Protein AF-A0A3P1WM88-F1 (afdb_monomer_lite)

Radius of gyration: 22.06 Å; chains: 1; bounding box: 43×31×56 Å

Foldseek 3Di:
DVVVVVLVVVQVVCVVVVNPVVCPPPCSDCVNVVNPDDDPDDPDDDDDPVNLVVVLVVQVVVDPLSNQLSVCCVVVVDDSVLSNQCVVQVVVVVVCVVVVHPDGDRD

Organism: Escherichia coli (NCBI:txid562)

Structure (mmCIF, N/CA/C/O backbone):
data_AF-A0A3P1WM88-F1
#
_entry.id   AF-A0A3P1WM88-F1
#
loop_
_atom_site.group_PDB
_atom_site.id
_atom_site.type_symbol
_atom_site.label_atom_id
_atom_site.label_alt_id
_atom_site.label_comp_id
_atom_site.label_asym_id
_atom_site.label_entity_id
_atom_site.label_seq_id
_atom_site.pdbx_PDB_ins_code
_atom_site.Cartn_x
_atom_site.Cartn_y
_atom_site.Cartn_z
_atom_site.occupancy
_atom_site.B_iso_or_equiv
_atom_site.auth_seq_id
_atom_site.auth_comp_id
_atom_site.auth_asym_id
_atom_site.auth_atom_id
_atom_site.pdbx_PDB_model_num
ATOM 1 N N . ARG A 1 1 ? 6.201 8.634 -15.859 1.00 67.94 1 ARG A N 1
ATOM 2 C CA . ARG A 1 1 ? 7.274 7.605 -15.895 1.00 67.94 1 ARG A CA 1
ATOM 3 C C . ARG A 1 1 ? 6.874 6.352 -16.679 1.00 67.94 1 ARG A C 1
ATOM 5 O O . ARG A 1 1 ? 7.652 5.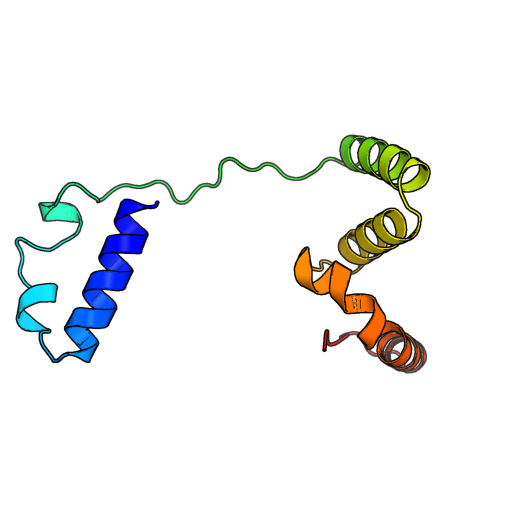412 -16.700 1.00 67.94 1 ARG A O 1
ATOM 12 N N . THR A 1 2 ? 5.708 6.341 -17.334 1.00 83.69 2 THR A N 1
ATOM 13 C CA . THR A 1 2 ? 5.186 5.194 -18.092 1.00 83.69 2 THR A CA 1
ATOM 14 C C . THR A 1 2 ? 6.173 4.735 -19.166 1.00 83.69 2 THR A C 1
ATOM 16 O O . THR A 1 2 ? 6.722 3.653 -19.038 1.00 83.69 2 THR A O 1
ATOM 19 N N . LEU A 1 3 ? 6.580 5.626 -20.080 1.00 85.69 3 LEU A N 1
ATOM 20 C CA . LEU A 1 3 ? 7.528 5.290 -21.153 1.00 85.69 3 LEU A CA 1
ATOM 21 C C . LEU A 1 3 ? 8.900 4.798 -20.654 1.00 85.69 3 LEU A C 1
ATOM 23 O O . LEU A 1 3 ? 9.488 3.898 -21.243 1.00 85.69 3 LEU A O 1
ATOM 27 N N . GLN A 1 4 ? 9.426 5.361 -19.559 1.00 84.62 4 GLN A N 1
ATOM 28 C CA . GLN A 1 4 ? 10.697 4.902 -18.980 1.00 84.62 4 GLN A CA 1
ATOM 29 C C . GLN A 1 4 ? 10.571 3.510 -18.350 1.00 84.62 4 GLN A C 1
ATOM 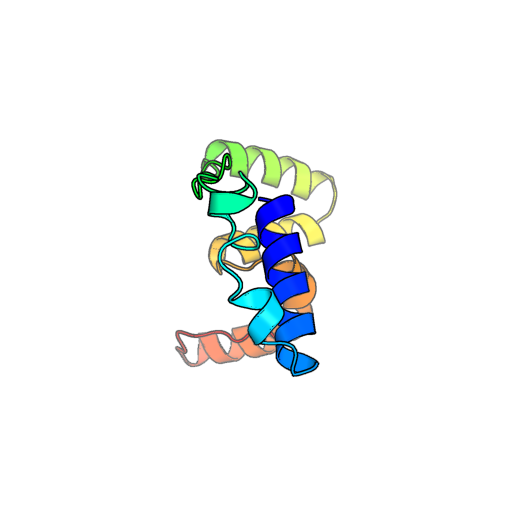31 O O . GLN A 1 4 ? 11.515 2.725 -18.419 1.00 84.62 4 GLN A O 1
ATOM 36 N N . ASN A 1 5 ? 9.431 3.221 -17.717 1.00 87.00 5 ASN A N 1
ATOM 37 C CA . ASN A 1 5 ? 9.154 1.914 -17.130 1.00 87.00 5 ASN A CA 1
ATOM 38 C C . ASN A 1 5 ? 8.959 0.861 -18.228 1.00 87.00 5 ASN A C 1
ATOM 40 O O . ASN A 1 5 ? 9.550 -0.212 -18.139 1.00 87.00 5 ASN A O 1
ATOM 44 N N . ASP A 1 6 ? 8.220 1.199 -19.286 1.00 88.62 6 ASP A N 1
ATOM 45 C CA . ASP A 1 6 ? 7.992 0.319 -20.436 1.00 88.62 6 ASP A CA 1
ATOM 46 C C . ASP A 1 6 ? 9.312 0.001 -21.145 1.00 88.62 6 ASP A C 1
ATOM 48 O O . ASP A 1 6 ? 9.617 -1.160 -21.419 1.00 88.62 6 ASP A O 1
ATOM 52 N N . MET A 1 7 ? 10.163 1.013 -21.356 1.00 88.94 7 MET A N 1
ATOM 53 C CA . MET A 1 7 ? 11.488 0.804 -21.940 1.00 88.94 7 MET A CA 1
ATOM 54 C C . MET A 1 7 ? 12.375 -0.071 -21.046 1.00 88.94 7 MET A C 1
ATOM 56 O O . MET A 1 7 ? 13.076 -0.949 -21.544 1.00 88.94 7 MET A O 1
ATOM 60 N N . ALA A 1 8 ? 12.333 0.114 -19.723 1.00 87.75 8 ALA A N 1
ATOM 61 C CA . ALA A 1 8 ? 13.069 -0.744 -18.795 1.00 87.75 8 ALA A CA 1
ATOM 62 C C . ALA A 1 8 ? 12.580 -2.204 -1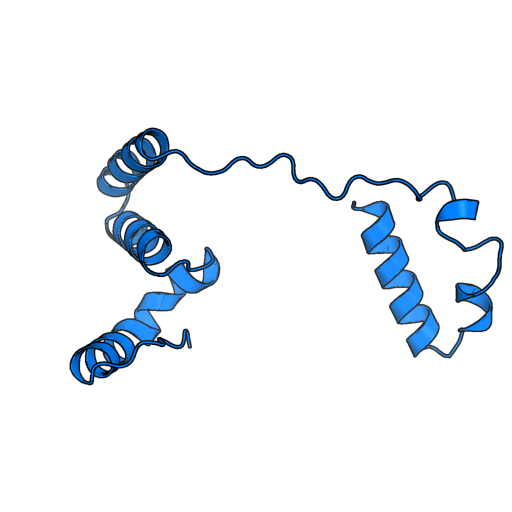8.848 1.00 87.75 8 ALA A C 1
ATOM 64 O O . ALA A 1 8 ? 13.407 -3.118 -18.831 1.00 87.75 8 ALA A O 1
ATOM 65 N N . ALA A 1 9 ? 11.266 -2.425 -18.968 1.00 91.19 9 ALA A N 1
ATOM 66 C CA . ALA A 1 9 ? 10.679 -3.754 -19.123 1.00 91.19 9 ALA A CA 1
ATOM 67 C C . ALA A 1 9 ? 11.109 -4.416 -20.443 1.00 91.19 9 ALA A C 1
ATOM 69 O O . ALA A 1 9 ? 11.595 -5.548 -20.433 1.00 91.19 9 ALA A O 1
ATOM 70 N N . LEU A 1 10 ? 11.035 -3.694 -21.566 1.00 90.69 10 LEU A N 1
ATOM 71 C CA . LEU A 1 10 ? 11.498 -4.182 -22.871 1.00 90.69 10 LEU A CA 1
ATOM 72 C C . LEU A 1 10 ? 12.986 -4.544 -22.852 1.00 90.69 10 LEU A C 1
ATOM 74 O O . LEU A 1 10 ? 13.379 -5.610 -23.327 1.00 90.69 10 LEU A O 1
ATOM 78 N N . GLN A 1 11 ? 13.825 -3.696 -22.255 1.00 89.50 11 GLN A N 1
ATOM 79 C CA . GLN A 1 11 ? 15.249 -3.987 -22.102 1.00 89.50 11 GLN A CA 1
ATOM 80 C C . GLN A 1 11 ? 15.499 -5.224 -21.232 1.00 89.50 11 GLN A C 1
ATOM 82 O O . GLN A 1 11 ? 16.417 -5.989 -21.525 1.00 89.50 11 GLN A O 1
ATOM 87 N N . ALA A 1 12 ? 14.712 -5.437 -20.172 1.00 92.44 12 ALA A N 1
ATOM 88 C CA . ALA A 1 12 ? 14.822 -6.630 -19.336 1.00 92.44 12 ALA A CA 1
ATOM 89 C C . ALA A 1 12 ? 14.516 -7.906 -20.138 1.00 92.44 12 ALA A C 1
ATOM 91 O O . ALA A 1 12 ? 15.326 -8.834 -20.127 1.00 92.44 12 ALA A O 1
ATOM 92 N N . VAL A 1 13 ? 13.426 -7.910 -20.913 1.00 94.81 13 VAL A N 1
ATOM 93 C CA . VAL A 1 13 ? 13.045 -9.037 -21.782 1.00 94.81 13 VAL A CA 1
ATOM 94 C C . VAL A 1 13 ? 14.113 -9.309 -22.844 1.00 94.81 13 VAL A C 1
ATOM 96 O O . VAL A 1 13 ? 14.546 -10.447 -23.011 1.00 94.81 13 VAL A O 1
ATOM 99 N N . LEU A 1 14 ? 14.608 -8.274 -23.531 1.00 92.31 14 LEU A N 1
ATOM 100 C CA . LEU A 1 14 ? 15.644 -8.424 -24.559 1.00 92.31 14 LEU A CA 1
ATOM 101 C C . LEU A 1 14 ? 16.967 -8.950 -23.987 1.00 92.31 14 LEU A C 1
ATOM 103 O O . LEU A 1 14 ? 17.622 -9.781 -24.618 1.00 92.31 14 LEU A O 1
ATOM 107 N N . ARG A 1 15 ? 17.358 -8.512 -22.782 1.00 91.25 15 ARG A N 1
ATOM 108 C CA . ARG A 1 15 ? 18.534 -9.060 -22.088 1.00 91.25 15 ARG A CA 1
ATOM 109 C C . ARG A 1 15 ? 18.340 -10.532 -21.737 1.00 91.25 15 ARG A C 1
ATOM 111 O O . ARG A 1 15 ? 19.268 -11.310 -21.943 1.00 91.25 15 ARG A O 1
ATOM 118 N N . GLN A 1 16 ? 17.159 -10.907 -21.245 1.00 94.19 16 GLN A N 1
ATOM 119 C CA . GLN A 1 16 ? 16.829 -12.295 -20.917 1.00 94.19 16 GLN A CA 1
ATOM 120 C C . GLN A 1 16 ? 16.819 -13.191 -22.164 1.00 94.19 16 GLN A C 1
ATOM 122 O O . GLN A 1 16 ? 17.299 -14.317 -22.111 1.00 94.19 16 GLN A O 1
ATOM 127 N N . ALA A 1 17 ? 16.376 -12.665 -23.308 1.00 94.81 17 ALA A N 1
ATOM 128 C CA . ALA A 1 17 ? 16.412 -13.344 -24.603 1.00 94.81 17 ALA A CA 1
ATOM 129 C C . ALA A 1 17 ? 17.812 -13.377 -25.262 1.00 94.81 17 ALA A C 1
ATOM 131 O O . ALA A 1 17 ? 17.935 -13.752 -26.428 1.00 94.81 17 ALA A O 1
ATOM 132 N N . GLY A 1 18 ? 18.869 -12.934 -24.567 1.00 93.00 18 GLY A N 1
ATOM 133 C CA . GLY A 1 18 ? 20.244 -12.936 -25.081 1.00 93.00 18 GLY A CA 1
ATOM 134 C C . GLY A 1 18 ? 20.549 -11.850 -26.123 1.00 93.00 18 GLY A C 1
ATOM 135 O O . GLY A 1 18 ? 21.587 -11.902 -26.775 1.00 93.00 18 GLY A O 1
ATOM 136 N N . ARG A 1 19 ? 19.683 -10.843 -26.292 1.00 91.31 19 ARG A N 1
ATOM 137 C CA . ARG A 1 19 ? 19.814 -9.764 -27.293 1.00 91.31 19 ARG A CA 1
ATOM 138 C C . ARG A 1 19 ? 20.470 -8.500 -26.720 1.00 91.31 19 ARG A C 1
ATOM 140 O O . ARG A 1 19 ? 19.997 -7.386 -26.953 1.00 91.31 19 ARG A O 1
ATOM 147 N N . ARG A 1 20 ? 21.559 -8.647 -25.957 1.00 87.38 20 ARG A N 1
ATOM 148 C CA . ARG A 1 20 ? 22.232 -7.515 -25.278 1.00 87.38 20 ARG A CA 1
ATOM 149 C C . ARG A 1 20 ? 22.709 -6.431 -26.246 1.00 87.38 20 ARG A C 1
ATOM 151 O O . ARG A 1 20 ? 22.519 -5.252 -25.966 1.00 87.38 20 ARG A O 1
ATOM 158 N N . GLN A 1 21 ? 23.194 -6.826 -27.420 1.00 88.62 21 GLN A N 1
ATOM 159 C CA . GLN A 1 21 ? 23.656 -5.923 -28.475 1.00 88.62 21 GLN A CA 1
ATOM 160 C C . GLN A 1 21 ? 22.579 -4.943 -28.966 1.00 88.62 21 GLN A C 1
ATOM 162 O O . GLN A 1 21 ? 22.900 -3.842 -29.398 1.00 88.62 21 GLN A O 1
ATOM 167 N N . VAL A 1 22 ? 21.298 -5.321 -28.884 1.00 86.12 22 VAL A N 1
ATOM 168 C CA . VAL A 1 22 ? 20.178 -4.442 -29.247 1.00 86.12 22 VAL A CA 1
ATOM 169 C C . VAL A 1 22 ? 19.953 -3.406 -28.147 1.00 86.12 22 VAL A C 1
ATOM 171 O O . VAL A 1 22 ? 19.797 -2.224 -28.422 1.00 86.12 22 VAL A O 1
ATOM 174 N N . VAL A 1 23 ? 19.989 -3.830 -26.884 1.00 86.19 23 VAL A N 1
ATOM 175 C CA . VAL A 1 23 ? 19.761 -2.952 -25.726 1.00 86.19 23 VAL A CA 1
ATOM 176 C C . VAL A 1 23 ? 20.892 -1.940 -25.529 1.00 86.19 23 VAL A C 1
ATOM 178 O O . VAL A 1 23 ? 20.640 -0.804 -25.138 1.00 86.19 23 VAL A O 1
ATOM 181 N N . GLU A 1 24 ? 22.130 -2.347 -25.794 1.00 86.00 24 GLU A N 1
ATOM 182 C CA . GLU A 1 24 ? 23.329 -1.511 -25.650 1.00 86.00 24 GLU A CA 1
ATOM 183 C C . GLU A 1 24 ? 23.583 -0.624 -26.877 1.00 86.00 24 GLU A C 1
ATOM 185 O O . GLU A 1 24 ? 24.478 0.221 -26.863 1.00 86.00 24 GLU A O 1
ATOM 190 N N . HIS A 1 25 ? 22.777 -0.777 -27.933 1.00 90.25 25 HIS A N 1
ATOM 191 C CA . HIS A 1 25 ? 22.946 -0.013 -29.155 1.00 90.25 25 HIS A CA 1
ATOM 192 C C . HIS A 1 25 ? 22.780 1.497 -28.880 1.00 90.25 25 HIS A C 1
ATOM 194 O O . HIS A 1 25 ? 21.750 1.911 -28.337 1.00 90.25 25 HIS A O 1
ATOM 200 N N . PRO A 1 26 ? 23.714 2.363 -29.321 1.00 87.38 26 PRO A N 1
ATOM 201 C CA . PRO A 1 26 ? 23.685 3.799 -29.018 1.00 87.38 26 PRO A CA 1
ATOM 202 C C . PRO A 1 26 ? 22.374 4.510 -29.395 1.00 87.38 26 PRO A C 1
ATOM 204 O O . PRO A 1 26 ? 21.928 5.417 -28.689 1.00 87.38 26 PRO A O 1
ATOM 207 N N . ARG A 1 27 ? 21.715 4.058 -30.475 1.00 87.31 27 ARG A N 1
ATOM 208 C CA . ARG A 1 27 ? 20.413 4.584 -30.943 1.00 87.31 27 ARG A CA 1
ATOM 209 C C . ARG A 1 27 ? 19.210 4.173 -30.083 1.00 87.31 27 ARG A C 1
ATOM 211 O O . ARG A 1 27 ? 18.162 4.789 -30.201 1.00 87.31 27 ARG A O 1
ATOM 218 N N . LEU A 1 28 ? 19.348 3.147 -29.245 1.00 84.19 28 LEU A N 1
ATOM 219 C CA . LEU A 1 28 ? 18.269 2.595 -28.414 1.00 84.19 28 LEU A CA 1
ATOM 220 C C . LEU A 1 28 ? 18.415 2.979 -26.933 1.00 84.19 28 LEU A C 1
ATOM 222 O O . LEU A 1 28 ? 17.741 2.438 -26.056 1.00 84.19 28 LEU A O 1
ATOM 226 N N . THR A 1 29 ? 19.275 3.956 -26.644 1.00 83.38 29 THR A N 1
ATOM 227 C CA . THR A 1 29 ? 19.385 4.550 -25.311 1.00 83.38 29 THR A CA 1
ATOM 228 C C . THR A 1 29 ? 18.205 5.485 -25.031 1.00 83.38 29 THR A C 1
ATOM 230 O O . THR A 1 29 ? 17.712 6.166 -25.928 1.00 83.38 29 THR A O 1
ATOM 233 N N . ASN A 1 30 ? 17.790 5.613 -23.763 1.00 84.62 30 ASN A N 1
ATOM 234 C CA . ASN A 1 30 ? 16.723 6.550 -23.365 1.00 84.62 30 ASN A CA 1
ATOM 235 C C . ASN A 1 30 ? 16.999 7.998 -23.806 1.00 84.62 30 ASN A C 1
ATOM 237 O O . ASN A 1 30 ? 16.061 8.746 -24.062 1.00 84.62 30 ASN A O 1
ATOM 241 N N . LYS A 1 31 ? 18.277 8.391 -23.891 1.00 84.69 31 LYS A N 1
ATOM 242 C CA . LYS A 1 31 ? 18.692 9.706 -24.392 1.00 84.69 31 LYS A CA 1
ATOM 243 C C . LYS A 1 31 ? 18.460 9.828 -25.900 1.00 84.69 31 LYS A C 1
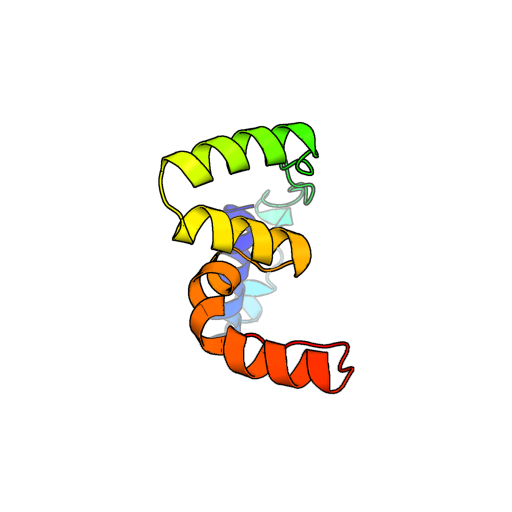ATOM 245 O O . LYS A 1 31 ? 17.858 10.802 -26.331 1.00 84.69 31 LYS A O 1
ATOM 250 N N . ALA A 1 32 ? 18.899 8.841 -26.684 1.00 85.12 32 ALA A N 1
ATOM 251 C CA . ALA A 1 32 ? 18.708 8.830 -28.137 1.00 85.12 32 ALA A CA 1
ATOM 252 C C . ALA A 1 32 ? 17.227 8.750 -28.539 1.00 85.12 32 ALA A C 1
ATOM 254 O O . ALA A 1 32 ? 16.838 9.307 -29.558 1.00 85.12 32 ALA A O 1
ATOM 255 N N . LEU A 1 33 ? 16.403 8.107 -27.710 1.00 85.25 33 LEU A N 1
ATOM 256 C CA . LEU A 1 33 ? 14.960 7.986 -27.914 1.00 85.25 33 LEU A CA 1
ATOM 257 C C . LEU A 1 33 ? 14.158 9.189 -27.378 1.00 85.25 33 LEU A C 1
ATOM 259 O O . LEU A 1 33 ? 12.933 9.173 -27.436 1.00 85.25 33 LEU A O 1
ATOM 263 N N . GLY A 1 34 ? 14.810 10.212 -26.810 1.00 86.31 34 GLY A N 1
ATOM 264 C CA . GLY A 1 34 ? 14.124 11.386 -26.250 1.00 86.31 34 GLY A CA 1
ATOM 265 C C . GLY A 1 34 ? 13.297 11.104 -24.986 1.00 86.31 34 GLY A C 1
ATOM 266 O O . GLY A 1 34 ? 12.514 11.942 -24.554 1.00 86.31 34 GLY A O 1
ATOM 267 N N . VAL A 1 35 ? 13.480 9.939 -24.360 1.00 84.50 35 VAL A N 1
ATOM 268 C CA . VAL A 1 35 ? 12.737 9.484 -23.168 1.00 84.50 35 VAL A CA 1
ATOM 269 C C . VAL A 1 35 ? 13.485 9.837 -21.864 1.00 84.50 35 VAL A C 1
ATOM 271 O O . VAL A 1 35 ? 13.052 9.505 -20.758 1.00 84.50 35 VAL A O 1
ATOM 274 N N . SER A 1 36 ? 14.635 10.510 -21.953 1.00 79.25 36 SER A N 1
ATOM 275 C CA . SER A 1 36 ? 15.414 10.983 -20.800 1.00 79.25 36 SER A CA 1
ATOM 276 C C . SER A 1 36 ? 14.771 12.179 -20.082 1.00 79.25 36 SER A C 1
ATOM 278 O O . SER A 1 36 ? 13.960 12.893 -20.655 1.00 79.25 36 SER A O 1
ATOM 280 N N . GLY A 1 37 ? 15.167 12.434 -18.829 1.00 78.81 37 GLY A N 1
ATOM 281 C CA . GLY A 1 37 ? 14.796 13.667 -18.114 1.00 78.81 37 GLY A CA 1
ATOM 282 C C . GLY A 1 37 ? 13.485 13.622 -17.324 1.00 78.81 37 GLY A C 1
ATOM 283 O O . GLY A 1 37 ? 13.068 14.641 -16.782 1.00 78.81 37 GLY A O 1
ATOM 284 N N . ALA A 1 38 ? 12.837 12.460 -17.194 1.00 78.19 38 ALA A N 1
ATOM 285 C CA . ALA A 1 38 ? 11.662 12.350 -16.333 1.00 78.19 38 ALA A CA 1
ATOM 286 C C . ALA A 1 38 ? 12.009 12.644 -14.865 1.00 78.19 38 ALA A C 1
ATOM 288 O O . ALA A 1 38 ? 12.866 11.984 -14.268 1.00 78.19 38 ALA A O 1
ATOM 289 N N . SER A 1 39 ? 11.283 13.593 -14.273 1.00 80.62 39 SER A N 1
ATOM 290 C CA . SER A 1 39 ? 11.380 13.887 -12.846 1.00 80.62 39 SER A CA 1
ATOM 291 C C . SER A 1 39 ? 11.001 12.662 -12.015 1.00 80.62 39 SER A C 1
ATOM 293 O O . SER A 1 39 ? 10.019 11.962 -12.289 1.00 80.62 39 SER A O 1
ATOM 295 N N . ARG A 1 40 ? 11.810 12.394 -10.986 1.00 76.69 40 ARG A N 1
ATOM 296 C CA . ARG A 1 40 ? 11.514 11.367 -9.984 1.00 76.69 40 ARG A CA 1
ATOM 297 C C . ARG A 1 40 ? 10.679 11.904 -8.824 1.00 76.69 40 ARG A C 1
ATOM 299 O O . ARG A 1 40 ? 10.211 11.090 -8.032 1.00 76.69 40 ARG A O 1
ATOM 306 N N . ASN A 1 41 ? 10.480 13.220 -8.744 1.00 80.88 41 ASN A N 1
ATOM 307 C CA . ASN A 1 41 ? 9.659 13.816 -7.702 1.00 80.88 41 ASN A CA 1
ATOM 308 C C . ASN A 1 41 ? 8.206 13.416 -7.932 1.00 80.88 41 ASN A C 1
ATOM 310 O O . ASN A 1 41 ? 7.621 13.698 -8.979 1.00 80.88 41 ASN A O 1
ATOM 314 N N . GLY A 1 42 ? 7.638 12.719 -6.952 1.00 79.00 42 GLY A N 1
ATOM 315 C CA . GLY A 1 42 ? 6.210 12.458 -6.929 1.00 79.00 42 GLY A CA 1
ATOM 316 C C . GLY A 1 42 ? 5.431 13.764 -6.775 1.00 79.00 42 GLY A C 1
ATOM 317 O O . GLY A 1 42 ? 5.918 14.726 -6.189 1.00 79.00 42 GLY A O 1
ATOM 318 N N . THR A 1 43 ? 4.201 13.786 -7.279 1.00 86.06 43 THR A N 1
ATOM 319 C CA . THR A 1 43 ? 3.255 14.897 -7.074 1.00 86.06 43 THR A CA 1
ATOM 320 C C . THR A 1 43 ? 2.471 14.767 -5.766 1.00 86.06 43 THR A C 1
ATOM 322 O O . THR A 1 43 ? 1.749 15.683 -5.377 1.00 86.06 43 THR A O 1
ATOM 325 N N . ARG A 1 44 ? 2.592 13.618 -5.086 1.00 87.50 44 ARG A N 1
ATOM 326 C CA . ARG A 1 44 ? 1.893 13.327 -3.832 1.00 87.50 44 ARG A CA 1
ATOM 327 C C . ARG A 1 44 ? 2.514 14.116 -2.683 1.00 87.50 44 ARG A C 1
ATOM 329 O O . ARG A 1 44 ? 3.734 14.223 -2.589 1.00 87.50 44 ARG A O 1
ATOM 336 N N . ARG A 1 45 ? 1.658 14.628 -1.801 1.00 88.50 45 ARG A N 1
ATOM 337 C CA . ARG A 1 45 ? 2.043 15.331 -0.572 1.00 88.50 45 ARG A CA 1
ATOM 338 C C . ARG A 1 45 ? 1.812 14.433 0.638 1.00 88.50 45 ARG A C 1
ATOM 340 O O . ARG A 1 45 ? 1.004 13.507 0.574 1.00 88.50 45 ARG A O 1
ATOM 347 N N . ALA A 1 46 ? 2.527 14.712 1.723 1.00 89.56 46 ALA A N 1
ATOM 348 C CA . ALA A 1 46 ? 2.258 14.071 3.003 1.00 89.56 46 ALA A CA 1
ATOM 349 C C . ALA A 1 46 ? 0.840 14.429 3.476 1.00 89.56 46 ALA A C 1
ATOM 351 O O . ALA A 1 46 ? 0.401 15.569 3.320 1.00 89.56 46 ALA A O 1
ATOM 352 N N . ILE A 1 47 ? 0.133 13.446 4.031 1.00 91.06 47 ILE A N 1
ATOM 353 C CA . ILE A 1 47 ? -1.195 13.647 4.617 1.00 91.06 47 ILE A CA 1
ATOM 354 C C . ILE A 1 47 ? -1.034 14.468 5.899 1.00 91.06 47 ILE A C 1
ATOM 356 O O . ILE A 1 47 ? -0.219 14.115 6.754 1.00 91.06 47 ILE A O 1
ATOM 360 N N . THR A 1 48 ? -1.805 15.548 6.033 1.00 95.06 48 THR A N 1
ATOM 361 C CA . THR A 1 48 ? -1.826 16.341 7.267 1.00 95.06 48 THR A CA 1
ATOM 362 C C . THR A 1 48 ? -2.687 15.656 8.337 1.00 95.06 48 THR A C 1
ATOM 364 O O . THR A 1 48 ? -3.583 14.874 7.992 1.00 95.06 48 THR A O 1
ATOM 367 N N . PRO A 1 49 ? -2.447 15.920 9.634 1.00 93.69 49 PRO A N 1
ATOM 368 C CA . PRO A 1 49 ? -3.263 15.364 10.713 1.00 93.69 49 PRO A CA 1
ATOM 369 C C . PRO A 1 49 ? -4.760 15.683 10.575 1.00 93.69 49 PRO A C 1
ATOM 371 O O . PRO A 1 49 ? -5.594 14.814 10.813 1.00 93.69 49 PRO A O 1
ATOM 374 N N . GLU A 1 50 ? -5.100 16.888 10.121 1.00 96.12 50 GLU A N 1
ATOM 375 C CA . GLU A 1 50 ? -6.482 17.364 9.978 1.00 96.12 50 GLU A CA 1
ATOM 376 C C . GLU A 1 50 ? -7.197 16.612 8.855 1.00 96.12 50 GLU A C 1
ATOM 378 O O . GLU A 1 50 ? -8.327 16.153 9.014 1.00 96.12 50 GLU A O 1
ATOM 383 N N . HIS A 1 51 ? -6.515 16.420 7.721 1.00 95.38 51 HIS A N 1
ATOM 384 C CA . HIS A 1 51 ? -7.071 15.648 6.616 1.00 95.38 51 HIS A CA 1
ATOM 385 C C . HIS A 1 51 ? -7.274 14.181 7.008 1.00 95.38 51 HIS A C 1
ATOM 387 O O . HIS A 1 51 ? -8.282 13.574 6.650 1.00 95.38 51 HIS A O 1
ATOM 393 N N . TYR A 1 52 ? -6.346 13.615 7.783 1.00 95.38 52 TYR A N 1
ATOM 394 C CA . TYR A 1 52 ? -6.499 12.265 8.316 1.00 95.38 52 TYR A CA 1
ATOM 395 C C . TYR A 1 52 ? -7.727 12.142 9.227 1.00 95.38 52 TYR A C 1
ATOM 397 O O . TYR A 1 52 ? -8.486 11.187 9.080 1.00 95.38 52 TYR A O 1
ATOM 405 N N . GLN A 1 53 ? -7.959 13.107 10.122 1.00 95.94 53 GLN A N 1
ATOM 406 C CA . GLN A 1 53 ? -9.136 13.112 10.998 1.00 95.94 53 GLN A CA 1
ATOM 407 C C . GLN A 1 53 ? -10.441 13.150 10.196 1.00 95.94 53 GLN A C 1
ATOM 409 O O . GLN A 1 53 ? -11.310 12.315 10.423 1.00 95.94 53 GLN A O 1
ATOM 414 N N . GLN A 1 54 ? -10.538 14.024 9.189 1.00 96.25 54 GLN A N 1
ATOM 415 C CA . GLN A 1 54 ? -11.714 14.101 8.311 1.00 96.25 54 GLN A CA 1
ATOM 416 C C . GLN A 1 54 ? -11.997 12.779 7.583 1.00 96.25 54 GLN A C 1
ATOM 418 O O . GLN A 1 54 ? -13.149 12.373 7.430 1.00 96.25 54 GLN A O 1
ATOM 423 N N . VAL A 1 55 ? -10.950 12.099 7.106 1.00 95.69 55 VAL A N 1
ATOM 424 C CA . VAL A 1 55 ? -11.085 10.786 6.458 1.00 95.69 55 VAL A CA 1
ATOM 425 C C . VAL A 1 55 ? -11.499 9.720 7.473 1.00 95.69 55 VAL A C 1
ATOM 427 O O . VAL A 1 55 ? -12.346 8.887 7.166 1.00 95.69 55 VAL A O 1
ATOM 430 N N . MET A 1 56 ? -10.942 9.757 8.684 1.00 96.31 56 MET A N 1
ATOM 431 C CA . MET A 1 56 ? -11.268 8.816 9.755 1.00 96.31 56 MET A CA 1
ATOM 432 C C . MET A 1 56 ? -12.724 8.946 10.219 1.00 96.31 56 MET A C 1
ATOM 434 O O . MET A 1 56 ? -13.378 7.934 10.455 1.00 96.31 56 MET A O 1
ATOM 438 N N . GLU A 1 57 ? -13.255 10.165 10.319 1.00 96.12 57 GLU A N 1
ATOM 439 C CA . GLU A 1 57 ? -14.668 10.399 10.646 1.00 96.12 57 GLU A CA 1
ATOM 440 C C . GLU A 1 57 ? -15.593 9.763 9.607 1.00 96.12 57 GLU A C 1
ATOM 442 O O . GLU A 1 57 ? -16.494 9.008 9.968 1.00 96.12 57 GLU A O 1
ATOM 447 N N . LYS A 1 58 ? -15.313 9.980 8.317 1.00 96.56 58 LYS A N 1
ATOM 448 C CA . LYS A 1 58 ? -16.069 9.346 7.227 1.00 96.56 58 LYS A CA 1
ATOM 449 C C . LYS A 1 58 ? -15.959 7.826 7.268 1.00 96.56 58 LYS A C 1
ATOM 451 O O . LYS A 1 58 ? -16.974 7.139 7.227 1.00 96.56 58 LYS A O 1
ATOM 456 N N . ALA A 1 59 ? -14.749 7.299 7.438 1.00 96.00 59 ALA A N 1
ATOM 457 C CA . ALA A 1 59 ? -14.525 5.862 7.519 1.00 96.00 59 ALA A CA 1
ATOM 458 C C . ALA A 1 59 ? -15.332 5.218 8.653 1.00 96.00 59 ALA A C 1
ATOM 460 O O . ALA A 1 59 ? -15.950 4.183 8.441 1.00 96.00 59 ALA A O 1
ATOM 461 N N . ARG A 1 60 ? -15.395 5.856 9.830 1.00 95.56 60 ARG A N 1
ATOM 462 C CA . ARG A 1 60 ? -16.198 5.371 10.965 1.00 95.56 60 ARG A CA 1
ATOM 463 C C . ARG A 1 60 ? -17.693 5.337 10.665 1.00 95.56 60 ARG A C 1
ATOM 465 O O . ARG A 1 60 ? -18.377 4.462 11.184 1.00 95.56 60 ARG A O 1
ATOM 472 N N . THR A 1 61 ? -18.196 6.279 9.866 1.00 96.00 61 THR A N 1
ATOM 473 C CA . THR A 1 61 ? -19.607 6.280 9.447 1.00 96.00 61 THR A CA 1
ATOM 474 C C . THR A 1 61 ? -19.915 5.255 8.360 1.00 96.00 61 THR A C 1
ATOM 476 O O . THR A 1 61 ? -21.047 4.790 8.279 1.00 96.00 61 THR A O 1
ATOM 479 N N . GLU A 1 62 ? -18.927 4.908 7.536 1.00 95.88 62 GLU A N 1
ATOM 480 C CA . GLU A 1 62 ? -19.092 3.989 6.409 1.00 95.88 62 GLU A CA 1
ATOM 481 C C . GLU A 1 62 ? -18.931 2.524 6.827 1.00 95.88 62 GLU A C 1
ATOM 483 O O . GLU A 1 62 ? -19.808 1.709 6.550 1.00 95.88 62 GLU A O 1
ATOM 488 N N . ASP A 1 63 ? -17.816 2.182 7.479 1.00 96.25 63 ASP A N 1
ATOM 489 C CA . ASP A 1 63 ? -17.503 0.812 7.879 1.00 96.25 63 ASP A CA 1
ATOM 490 C C . ASP A 1 63 ? -16.469 0.763 9.017 1.00 96.25 63 ASP A C 1
ATOM 492 O O . ASP A 1 63 ? -15.388 1.360 8.964 1.00 96.25 63 ASP A O 1
ATOM 496 N N . ALA A 1 64 ? -16.767 -0.030 10.047 1.00 93.31 64 ALA A N 1
ATOM 497 C CA . ALA A 1 64 ? -15.877 -0.194 11.194 1.00 93.31 64 ALA A CA 1
ATOM 498 C C . ALA A 1 64 ? -14.548 -0.876 10.814 1.00 93.31 64 ALA A C 1
ATOM 500 O O . ALA A 1 64 ? -13.503 -0.551 11.384 1.00 93.31 64 ALA A O 1
ATOM 501 N N . GLY A 1 65 ? -14.570 -1.795 9.842 1.00 93.25 65 GLY A N 1
ATOM 502 C CA . GLY A 1 65 ? -13.374 -2.464 9.334 1.00 93.25 65 GLY A CA 1
ATOM 503 C C . GLY A 1 65 ? -12.436 -1.503 8.604 1.00 93.25 65 GLY A C 1
ATOM 504 O O . GLY A 1 65 ? -11.226 -1.530 8.835 1.00 93.25 65 GLY A O 1
ATOM 505 N N . LEU A 1 66 ? -12.982 -0.601 7.787 1.00 94.50 66 LEU A N 1
ATOM 506 C CA . LEU A 1 66 ? -12.234 0.458 7.112 1.00 94.50 66 LEU A CA 1
ATOM 507 C C . LEU A 1 66 ? -11.567 1.403 8.116 1.00 94.50 66 LEU A C 1
ATOM 509 O O . LEU A 1 66 ? -10.377 1.695 7.982 1.00 94.50 66 LEU A O 1
ATOM 513 N N . ALA A 1 67 ? -12.304 1.849 9.136 1.00 96.31 67 ALA A N 1
ATOM 514 C CA . ALA A 1 67 ? -11.752 2.698 10.190 1.00 96.31 67 ALA A CA 1
ATOM 515 C C . ALA A 1 67 ? -10.587 2.006 10.921 1.00 96.31 67 ALA A C 1
ATOM 517 O O . ALA A 1 67 ? -9.513 2.594 11.070 1.00 96.31 67 ALA A O 1
ATOM 518 N N . ALA A 1 68 ? -10.760 0.732 11.291 1.00 94.75 68 ALA A N 1
ATOM 519 C CA . ALA A 1 68 ? -9.712 -0.060 11.931 1.00 94.75 68 ALA A CA 1
ATOM 520 C C . ALA A 1 68 ? -8.480 -0.246 11.024 1.00 94.75 68 ALA A C 1
ATOM 522 O O . ALA A 1 68 ? -7.342 -0.111 11.481 1.00 94.75 68 ALA A O 1
ATOM 523 N N . ALA A 1 69 ? -8.685 -0.505 9.727 1.00 94.69 69 ALA A N 1
ATOM 524 C CA . ALA A 1 69 ? -7.604 -0.655 8.755 1.00 94.69 69 ALA A CA 1
ATOM 525 C C . ALA A 1 69 ? -6.814 0.651 8.553 1.00 94.69 69 ALA A C 1
ATOM 527 O O . ALA A 1 69 ? -5.586 0.624 8.450 1.00 94.69 69 ALA A O 1
ATOM 528 N N . LEU A 1 70 ? -7.491 1.803 8.528 1.00 95.44 70 LEU A N 1
ATOM 529 C CA . LEU A 1 70 ? -6.836 3.111 8.442 1.00 95.44 70 LEU A CA 1
ATOM 530 C C . LEU A 1 70 ? -6.004 3.415 9.691 1.00 95.44 70 LEU A C 1
ATOM 532 O O . LEU A 1 70 ? -4.874 3.894 9.576 1.00 95.44 70 LEU A O 1
ATOM 536 N N . GLU A 1 71 ? -6.543 3.110 10.869 1.00 95.06 71 GLU A N 1
ATOM 537 C CA . GLU A 1 71 ? -5.870 3.348 12.142 1.00 95.06 71 GLU A CA 1
ATOM 538 C C . GLU A 1 71 ? -4.603 2.499 12.272 1.00 95.06 71 GLU A C 1
ATOM 540 O O . GLU A 1 71 ? -3.515 3.031 12.516 1.00 95.06 71 GLU A O 1
ATOM 545 N N . ILE A 1 72 ? -4.703 1.196 12.001 1.00 93.69 72 ILE A N 1
ATOM 546 C CA . ILE A 1 72 ? -3.543 0.309 12.084 1.00 93.69 72 ILE A CA 1
ATOM 547 C C . ILE A 1 72 ? -2.497 0.641 11.014 1.00 93.69 72 ILE A C 1
ATOM 549 O O . ILE A 1 72 ? -1.301 0.627 11.307 1.00 93.69 72 ILE A O 1
ATOM 553 N N . ALA A 1 73 ? -2.912 1.040 9.805 1.00 94.31 73 ALA A N 1
ATOM 554 C CA . ALA A 1 73 ? -1.987 1.493 8.769 1.00 94.31 73 ALA A CA 1
ATOM 555 C C . ALA A 1 73 ? -1.204 2.736 9.202 1.00 94.31 73 ALA A C 1
ATOM 557 O O . ALA A 1 73 ? 0.002 2.822 8.964 1.00 94.31 73 ALA A O 1
ATOM 558 N N . ARG A 1 74 ? -1.871 3.685 9.870 1.00 93.19 74 ARG A N 1
ATOM 559 C CA . ARG A 1 74 ? -1.254 4.929 10.341 1.00 93.19 74 ARG A CA 1
ATOM 560 C C . ARG A 1 74 ? -0.256 4.702 11.473 1.00 93.19 74 ARG A C 1
ATOM 562 O O . ARG A 1 74 ? 0.771 5.387 11.490 1.00 93.19 74 ARG A O 1
ATOM 569 N N . LEU A 1 75 ? -0.569 3.794 12.399 1.00 91.38 75 LEU A N 1
ATOM 570 C CA . LEU A 1 75 ? 0.270 3.470 13.557 1.00 91.38 75 LEU A CA 1
ATOM 571 C C . LEU A 1 75 ? 1.482 2.624 13.163 1.00 91.38 75 LEU A C 1
ATOM 573 O O . LEU A 1 75 ? 2.590 2.876 13.627 1.00 91.38 75 LEU A O 1
ATOM 577 N N . MET A 1 76 ? 1.275 1.650 12.278 1.00 89.06 76 MET A N 1
ATOM 578 C CA . MET A 1 76 ? 2.282 0.646 11.932 1.00 89.06 76 MET A CA 1
ATOM 579 C C . MET A 1 76 ? 3.033 0.951 10.628 1.00 89.06 76 MET A C 1
ATOM 581 O O . MET A 1 76 ? 3.997 0.264 10.300 1.00 89.06 76 MET A O 1
ATOM 585 N N . GLY A 1 77 ? 2.612 1.970 9.871 1.00 91.00 77 GLY A N 1
ATOM 586 C CA . GLY A 1 77 ? 3.223 2.329 8.588 1.00 91.00 77 GLY A CA 1
ATOM 587 C C . GLY A 1 77 ? 2.937 1.324 7.469 1.00 91.00 77 GLY A C 1
ATOM 588 O O . GLY A 1 77 ? 3.772 1.145 6.583 1.00 91.00 77 GLY A O 1
ATOM 589 N N . LEU A 1 78 ? 1.779 0.657 7.515 1.00 92.69 78 LEU A N 1
ATOM 590 C CA . LEU A 1 78 ? 1.412 -0.380 6.548 1.00 92.69 78 LEU A CA 1
ATOM 591 C C . LEU A 1 78 ? 1.014 0.224 5.202 1.00 92.69 78 LEU A C 1
ATOM 593 O O . LEU A 1 78 ? 0.355 1.266 5.122 1.00 92.69 78 LEU A O 1
ATOM 597 N N . ARG A 1 79 ? 1.344 -0.482 4.121 1.00 92.50 79 ARG A N 1
ATOM 598 C CA . ARG A 1 79 ? 0.757 -0.230 2.800 1.00 92.50 79 ARG A CA 1
ATOM 599 C C . ARG A 1 79 ? -0.710 -0.654 2.790 1.00 92.50 79 ARG A C 1
ATOM 601 O O . ARG A 1 79 ? -1.125 -1.508 3.565 1.00 92.50 79 ARG A O 1
ATOM 608 N N . SER A 1 80 ? -1.489 -0.128 1.846 1.00 91.44 80 SER A N 1
ATOM 609 C CA . SER A 1 80 ? -2.932 -0.402 1.756 1.00 91.44 80 SER A CA 1
ATOM 610 C C . SER A 1 80 ? -3.270 -1.898 1.753 1.00 91.44 80 SER A C 1
ATOM 612 O O . SER A 1 80 ? -4.165 -2.321 2.474 1.00 91.44 80 SER A O 1
ATOM 614 N N . GLN A 1 81 ? -2.527 -2.714 0.999 1.00 92.31 81 GLN A N 1
ATOM 615 C CA . GLN A 1 81 ? -2.745 -4.163 0.965 1.00 92.31 81 GLN A CA 1
ATOM 616 C C . GLN A 1 81 ? -2.401 -4.841 2.301 1.00 92.31 81 GLN A C 1
ATOM 618 O O . GLN A 1 81 ? -3.152 -5.691 2.768 1.00 92.31 81 GLN A O 1
ATOM 623 N N . GLU A 1 82 ? -1.295 -4.441 2.929 1.00 92.88 82 GLU A N 1
ATOM 624 C CA . GLU A 1 82 ? -0.858 -4.964 4.229 1.00 92.88 82 GLU A CA 1
ATOM 625 C C . GLU A 1 82 ? -1.885 -4.629 5.325 1.00 92.88 82 GLU A C 1
ATOM 627 O O . GLU A 1 82 ? -2.200 -5.473 6.157 1.00 92.88 82 GLU A O 1
ATOM 632 N N . ALA A 1 83 ? -2.470 -3.427 5.292 1.00 93.44 83 ALA A N 1
ATOM 633 C CA . ALA A 1 83 ? -3.514 -3.010 6.226 1.00 93.44 83 ALA A CA 1
ATOM 634 C C . ALA A 1 83 ? -4.786 -3.862 6.103 1.00 93.44 83 ALA A C 1
ATOM 636 O O . ALA A 1 83 ? -5.326 -4.302 7.115 1.00 93.44 83 ALA A O 1
ATOM 637 N N . VAL A 1 84 ? -5.227 -4.160 4.876 1.00 91.75 84 VAL A N 1
ATOM 638 C CA . VAL A 1 84 ? -6.395 -5.025 4.628 1.00 91.75 84 VAL A CA 1
ATOM 639 C C . VAL A 1 84 ? -6.139 -6.465 5.090 1.00 91.75 84 VAL A C 1
ATOM 641 O O . VAL A 1 84 ? -7.019 -7.098 5.669 1.00 91.75 84 VAL A O 1
ATOM 644 N N . GLN A 1 85 ? -4.928 -6.985 4.878 1.00 91.50 85 GLN A N 1
ATOM 645 C CA . GLN A 1 85 ? -4.561 -8.356 5.260 1.00 91.50 85 GLN A CA 1
ATOM 646 C C . GLN A 1 85 ? -4.146 -8.490 6.735 1.00 91.50 85 GLN A C 1
ATOM 648 O O . GLN A 1 85 ? -4.043 -9.605 7.248 1.00 91.50 85 GLN A O 1
ATOM 653 N N . SER A 1 86 ? -3.968 -7.369 7.443 1.00 91.75 86 SER A N 1
ATOM 654 C CA . SER A 1 86 ? -3.460 -7.323 8.821 1.00 91.75 86 SER A CA 1
ATOM 655 C C . SER A 1 86 ? -4.259 -8.174 9.808 1.00 91.75 86 SER A C 1
ATOM 657 O O . SER A 1 86 ? -3.677 -8.700 10.755 1.00 91.75 86 SER A O 1
ATOM 659 N N . SER A 1 87 ? -5.556 -8.383 9.553 1.00 90.31 87 SER A N 1
ATOM 660 C CA . SER A 1 87 ? -6.453 -9.238 10.342 1.00 90.31 87 SER A CA 1
ATOM 661 C C . SER A 1 87 ? -5.889 -10.644 10.590 1.00 90.31 87 SER A C 1
ATOM 663 O O . SER A 1 87 ? -6.056 -11.192 11.680 1.00 90.31 87 SER A O 1
ATOM 665 N N . GLN A 1 88 ? -5.151 -11.196 9.622 1.00 90.31 88 GLN A N 1
ATOM 666 C CA . GLN A 1 88 ? -4.508 -12.511 9.717 1.00 90.31 88 GLN A CA 1
ATOM 667 C C . GLN A 1 88 ? -3.311 -12.511 10.679 1.00 90.31 88 GLN A C 1
ATOM 669 O O . GLN A 1 88 ? -2.979 -13.533 11.278 1.00 90.31 88 GLN A O 1
ATOM 674 N N . SER A 1 89 ? -2.680 -11.352 10.863 1.00 90.88 89 SER A N 1
ATOM 675 C CA . SER A 1 89 ? -1.454 -11.186 11.642 1.00 90.88 89 SER A CA 1
A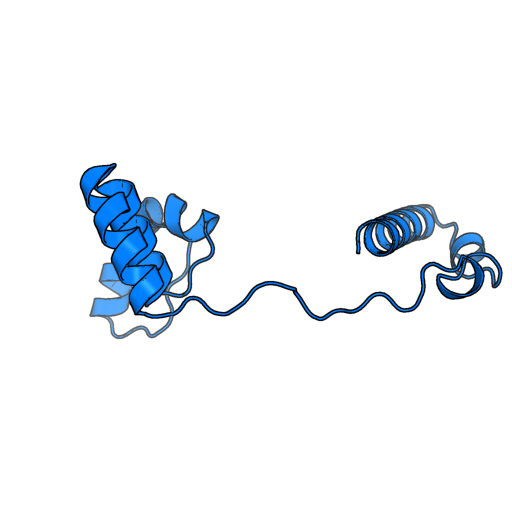TOM 676 C C . SER A 1 89 ? -1.691 -10.669 13.072 1.00 90.88 89 SER A C 1
ATOM 678 O O . SER A 1 89 ? -0.808 -10.816 13.918 1.00 90.88 89 SER A O 1
ATOM 680 N N . LEU A 1 90 ? -2.881 -10.133 13.388 1.00 91.62 90 LEU A N 1
ATOM 681 C CA . LEU A 1 90 ? -3.183 -9.465 14.671 1.00 91.62 90 LEU A CA 1
ATOM 682 C C . LEU A 1 90 ? -2.859 -10.309 15.911 1.00 91.62 90 LEU A C 1
ATOM 684 O O . LEU A 1 90 ? -2.250 -9.815 16.857 1.00 91.62 90 LEU A O 1
ATOM 688 N N . LYS A 1 91 ? -3.232 -11.596 15.914 1.00 92.06 91 LYS A N 1
ATOM 689 C CA . LYS A 1 91 ? -2.975 -12.496 17.056 1.00 92.06 91 LYS A CA 1
ATOM 690 C C . LYS A 1 91 ? -1.482 -12.696 17.307 1.00 92.06 91 LYS A C 1
ATOM 692 O O . LYS A 1 91 ? -1.051 -12.796 18.454 1.00 92.06 91 LYS A O 1
ATOM 697 N N . THR A 1 92 ? -0.699 -12.778 16.237 1.00 92.38 92 THR A N 1
ATOM 698 C CA . THR A 1 92 ? 0.756 -12.927 16.313 1.00 92.38 92 THR A CA 1
ATOM 699 C C . THR A 1 92 ? 1.397 -11.623 16.765 1.00 92.38 92 THR A C 1
ATOM 701 O O . THR A 1 92 ? 2.310 -11.646 17.586 1.00 92.38 92 THR A O 1
ATOM 704 N N . TRP A 1 93 ? 0.883 -10.487 16.290 1.00 92.88 93 TRP A N 1
ATOM 705 C CA . TRP A 1 93 ? 1.360 -9.168 16.694 1.00 92.88 93 TRP A CA 1
ATOM 706 C C . TRP A 1 93 ? 1.128 -8.891 18.168 1.00 92.88 93 TRP A C 1
ATOM 708 O O . TRP A 1 93 ? 2.054 -8.443 18.835 1.00 92.88 93 TRP A O 1
ATOM 718 N N . LEU A 1 94 ? -0.052 -9.226 18.693 1.00 92.06 94 LEU A N 1
ATOM 719 C CA . LEU A 1 94 ? -0.347 -9.067 20.114 1.00 92.06 94 LEU A CA 1
ATOM 720 C C . LEU A 1 94 ? 0.676 -9.817 20.981 1.00 92.06 94 LEU A C 1
ATOM 722 O O . LEU A 1 94 ? 1.304 -9.216 21.845 1.00 92.06 94 LEU A O 1
ATOM 726 N N . LYS A 1 95 ? 0.937 -11.093 20.667 1.00 94.25 95 LYS A N 1
ATOM 727 C CA . LYS A 1 95 ? 1.936 -11.905 21.384 1.00 94.25 95 LYS A CA 1
ATOM 728 C C . LYS A 1 95 ? 3.354 -11.342 21.281 1.00 94.25 95 LYS A C 1
ATOM 730 O O . LYS A 1 95 ? 4.119 -11.446 22.232 1.00 94.25 95 LYS A O 1
ATOM 735 N N . ALA A 1 96 ? 3.729 -10.802 20.125 1.00 91.81 96 ALA A N 1
ATOM 736 C CA . ALA A 1 96 ? 5.046 -10.204 19.921 1.00 91.81 96 ALA A CA 1
ATOM 737 C C . ALA A 1 96 ? 5.205 -8.913 20.746 1.00 91.81 96 ALA A C 1
ATOM 739 O O . ALA A 1 96 ? 6.228 -8.725 21.401 1.00 91.81 96 ALA A O 1
ATOM 740 N N . ILE A 1 97 ? 4.168 -8.069 20.793 1.00 91.44 97 ILE A N 1
ATOM 741 C CA . ILE A 1 97 ? 4.145 -6.853 21.619 1.00 91.44 97 ILE A CA 1
ATOM 742 C C . ILE A 1 97 ? 4.232 -7.210 23.108 1.00 91.44 97 ILE A C 1
ATOM 744 O O . ILE A 1 97 ? 5.035 -6.621 23.825 1.00 91.44 97 ILE A O 1
ATOM 748 N N . GLU A 1 98 ? 3.471 -8.207 23.568 1.00 94.50 98 GLU A N 1
ATOM 749 C CA . GLU A 1 98 ? 3.519 -8.693 24.958 1.00 94.50 98 GLU A CA 1
ATOM 750 C C . GLU A 1 98 ? 4.911 -9.207 25.360 1.00 94.50 98 GLU A C 1
ATOM 752 O O . GLU A 1 98 ? 5.300 -9.115 26.522 1.00 94.50 98 GLU A O 1
ATOM 757 N N . ARG A 1 99 ? 5.691 -9.716 24.399 1.00 94.25 99 ARG A N 1
ATOM 758 C CA . ARG A 1 99 ? 7.085 -10.149 24.593 1.00 94.25 99 ARG A CA 1
ATOM 759 C C . ARG A 1 99 ? 8.105 -9.010 24.496 1.00 94.25 99 ARG A C 1
ATOM 761 O O . ARG A 1 99 ? 9.292 -9.257 24.693 1.00 94.25 99 ARG A O 1
ATOM 768 N N . GLY A 1 100 ? 7.673 -7.789 24.181 1.00 92.62 100 GLY A N 1
ATOM 769 C CA . GLY A 1 100 ? 8.548 -6.631 23.991 1.00 92.62 100 GLY A CA 1
ATOM 770 C C . GLY A 1 100 ? 9.271 -6.600 22.640 1.00 92.62 100 GLY A C 1
ATOM 771 O O . GLY A 1 100 ? 10.287 -5.917 22.505 1.00 92.62 100 GLY A O 1
ATOM 772 N N . GLU A 1 101 ? 8.789 -7.332 21.632 1.00 91.12 101 GLU A N 1
ATOM 773 C CA . GLU A 1 101 ? 9.367 -7.286 20.288 1.00 91.12 101 GLU A CA 1
ATOM 774 C C . GLU A 1 101 ? 9.087 -5.932 19.616 1.00 91.12 101 GLU A C 1
ATOM 776 O O . GLU A 1 101 ? 7.980 -5.399 19.661 1.00 91.12 101 GLU A O 1
ATOM 781 N N . ASN A 1 102 ? 10.089 -5.382 18.927 1.00 85.31 102 ASN A N 1
ATOM 782 C CA . ASN A 1 102 ? 9.987 -4.093 18.231 1.00 85.31 102 ASN A CA 1
ATOM 783 C C . ASN A 1 102 ? 9.693 -4.224 16.725 1.00 85.31 102 ASN A C 1
ATOM 785 O O . ASN A 1 102 ? 9.693 -3.228 15.999 1.00 85.31 102 ASN A O 1
ATOM 789 N N . ARG A 1 103 ? 9.493 -5.452 16.233 1.00 84.69 103 ARG A N 1
ATOM 790 C CA . ARG A 1 103 ? 9.286 -5.757 14.816 1.00 84.69 103 ARG A CA 1
ATOM 791 C C . ARG A 1 103 ? 8.132 -6.724 14.639 1.00 84.69 103 ARG A C 1
ATOM 793 O O . ARG A 1 103 ? 8.201 -7.870 15.061 1.00 84.69 103 ARG A O 1
ATOM 800 N N . LEU A 1 104 ? 7.112 -6.266 13.927 1.00 81.56 104 LEU A N 1
ATOM 801 C CA . LEU A 1 104 ? 5.945 -7.060 13.576 1.00 81.56 104 LEU A CA 1
ATOM 802 C C . LEU A 1 104 ? 6.024 -7.455 12.100 1.00 81.56 104 LEU A C 1
ATOM 804 O O . LEU A 1 104 ? 6.310 -6.622 11.240 1.00 81.56 104 LEU A O 1
ATOM 808 N N . LYS A 1 105 ? 5.815 -8.740 11.804 1.00 83.12 105 LYS A N 1
ATOM 809 C CA . LYS A 1 105 ? 5.805 -9.258 10.430 1.00 83.12 105 LYS A CA 1
ATOM 810 C C . LYS A 1 105 ? 4.375 -9.339 9.923 1.00 83.12 105 LYS A C 1
ATOM 812 O O . LYS A 1 105 ? 3.547 -9.974 10.568 1.00 83.12 105 LYS A O 1
ATOM 817 N N . VAL A 1 106 ? 4.111 -8.725 8.776 1.00 80.88 106 VAL A N 1
ATOM 818 C CA . VAL A 1 106 ? 2.873 -8.947 8.022 1.00 80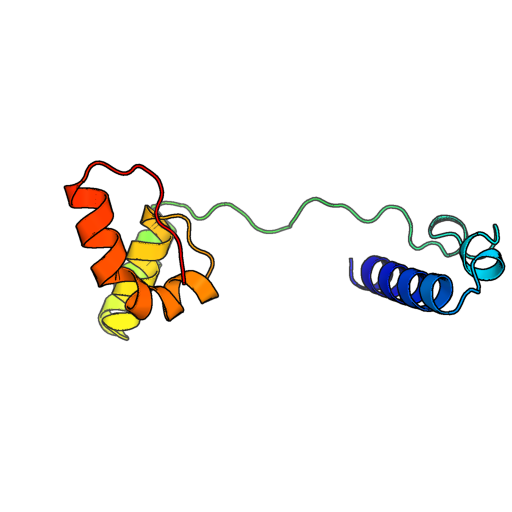.88 106 VAL A CA 1
ATOM 819 C C . VAL A 1 106 ? 3.014 -10.287 7.299 1.00 80.88 106 VAL A C 1
ATOM 821 O O . VAL A 1 106 ? 4.029 -10.503 6.630 1.00 80.88 106 VAL A O 1
ATOM 824 N N . VAL A 1 107 ? 2.045 -11.180 7.495 1.00 72.56 107 VAL A N 1
ATOM 825 C CA . VAL A 1 107 ? 1.930 -12.480 6.812 1.00 72.56 107 VAL A CA 1
ATOM 826 C C . VAL A 1 107 ? 0.866 -12.393 5.734 1.00 72.56 107 VAL A C 1
ATOM 828 O O . VAL A 1 107 ? -0.186 -11.779 6.028 1.00 72.56 107 VAL A O 1
#

pLDDT: mean 89.78, std 5.56, range [67.94, 96.56]

InterPro domains:
  IPR011010 DNA breaking-rejoining enzyme, catalytic core [SSF56349] (2-85)
  IPR024456 Integrase catalytic domain, putative [PF12835] (34-107)
  IPR024457 Putative integrase, N-terminal [PF12834] (1-23)

Secondary structure (DSSP, 8-state):
-HHHHHHHHHHHHHHHTT-HHHHT-GGGSTTTTT--------S--PPPHHHHHHHHHHHHHH-HHHHHHHHHHHHHT--HHHHHHGGGTHHHHHHHHHTT-S-----

Sequence (107 aa):
RTLQNDMAALQAVLRQAGRRQVVEHPRLTNKALGVSGASRNGTRRAITPEHYQQVMEKARTEDAGLAAALEIARLMGLRSQEAVQSSQSLKTWLKAIERGENRLKVV